Protein AF-A0A7J9VCU0-F1 (afdb_monomer_lite)

Structure (mmCIF, N/CA/C/O backbone):
data_AF-A0A7J9VCU0-F1
#
_entry.id   AF-A0A7J9VCU0-F1
#
loop_
_atom_site.group_PDB
_atom_site.id
_atom_site.type_symbol
_atom_site.label_atom_id
_atom_site.label_alt_id
_atom_site.label_comp_id
_atom_site.label_asym_id
_atom_site.label_entity_id
_atom_site.label_seq_id
_atom_site.pdbx_PDB_ins_code
_atom_site.Cartn_x
_atom_site.Cartn_y
_atom_site.Cartn_z
_atom_site.occupancy
_atom_site.B_iso_or_equiv
_atom_site.auth_seq_id
_atom_site.auth_comp_id
_atom_site.auth_asym_id
_atom_site.auth_atom_id
_atom_site.pdbx_PDB_model_num
ATOM 1 N N . MET A 1 1 ? 22.493 -32.861 -1.376 1.00 59.69 1 MET A N 1
ATOM 2 C CA . MET A 1 1 ? 21.930 -32.583 -0.036 1.00 59.69 1 MET A CA 1
ATOM 3 C C . MET A 1 1 ? 22.663 -31.471 0.744 1.00 59.69 1 MET A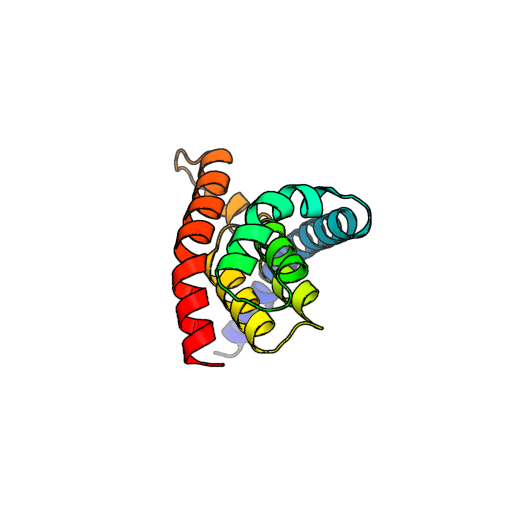 C 1
ATOM 5 O O . MET A 1 1 ? 22.184 -30.351 0.638 1.00 59.69 1 MET A O 1
ATOM 9 N N . PRO A 1 2 ? 23.810 -31.629 1.451 1.00 64.94 2 PRO A N 1
ATOM 10 C CA . PRO A 1 2 ? 24.361 -30.530 2.279 1.00 64.94 2 PRO A CA 1
ATOM 11 C C . PRO A 1 2 ? 24.925 -29.339 1.476 1.00 64.94 2 PRO A C 1
ATOM 13 O O . PRO A 1 2 ? 24.835 -28.195 1.913 1.00 64.94 2 PRO A O 1
ATOM 16 N N . ARG A 1 3 ? 25.444 -29.578 0.261 1.00 69.75 3 ARG A N 1
ATOM 17 C CA . ARG A 1 3 ? 25.938 -28.515 -0.639 1.00 69.75 3 ARG A CA 1
ATOM 18 C C . ARG A 1 3 ? 24.825 -27.660 -1.254 1.00 69.75 3 ARG A C 1
ATOM 20 O O . ARG A 1 3 ? 25.060 -26.502 -1.579 1.00 69.75 3 ARG A O 1
ATOM 27 N N . GLU A 1 4 ? 23.626 -28.216 -1.399 1.00 76.06 4 GLU A N 1
ATOM 28 C CA . GLU A 1 4 ? 22.472 -27.503 -1.964 1.00 76.06 4 GLU A CA 1
ATOM 29 C C . GLU A 1 4 ? 21.848 -26.564 -0.933 1.00 76.06 4 GLU A C 1
ATOM 31 O O . GLU A 1 4 ? 21.480 -25.451 -1.286 1.00 76.06 4 GLU A O 1
ATOM 36 N N . SER A 1 5 ? 21.838 -26.956 0.347 1.00 83.62 5 SER A N 1
ATOM 37 C CA . SER A 1 5 ? 21.403 -26.085 1.448 1.00 83.62 5 SER A CA 1
ATOM 38 C C . SER A 1 5 ? 22.292 -24.839 1.578 1.00 83.62 5 SER A C 1
ATOM 40 O O . SER A 1 5 ? 21.792 -23.717 1.613 1.00 83.62 5 SER A O 1
ATOM 42 N N . GLY A 1 6 ? 23.622 -25.009 1.534 1.00 89.38 6 GLY A N 1
ATOM 43 C CA . GLY A 1 6 ? 24.555 -23.875 1.572 1.00 89.38 6 GLY A CA 1
ATOM 44 C C . GLY A 1 6 ? 24.428 -22.940 0.364 1.00 89.38 6 GLY A C 1
ATOM 45 O O . GLY A 1 6 ? 24.516 -21.722 0.511 1.00 89.38 6 GLY A O 1
ATOM 46 N N . ARG A 1 7 ? 24.170 -23.494 -0.827 1.00 90.50 7 ARG A N 1
ATOM 47 C CA . ARG A 1 7 ? 23.930 -22.701 -2.039 1.00 90.50 7 ARG A CA 1
ATOM 48 C C . ARG A 1 7 ? 22.603 -21.941 -1.967 1.00 90.50 7 ARG A C 1
ATOM 50 O O . ARG A 1 7 ? 22.590 -20.752 -2.252 1.00 90.50 7 ARG A O 1
ATOM 57 N N . GLY A 1 8 ? 21.536 -22.590 -1.498 1.00 92.69 8 GLY A N 1
ATOM 58 C CA . GLY A 1 8 ? 20.238 -21.949 -1.280 1.00 92.69 8 GLY A CA 1
ATOM 59 C C . GLY A 1 8 ? 20.305 -20.801 -0.272 1.00 92.69 8 GLY A C 1
ATOM 60 O O . GLY A 1 8 ? 19.738 -19.740 -0.518 1.00 92.69 8 GLY A O 1
ATOM 61 N N . LEU A 1 9 ? 21.064 -20.965 0.819 1.00 94.06 9 LEU A N 1
ATOM 62 C CA . LEU A 1 9 ? 21.298 -19.884 1.780 1.00 94.06 9 LEU A CA 1
ATOM 63 C C . LEU A 1 9 ? 22.020 -18.695 1.131 1.00 94.06 9 LEU A C 1
ATOM 65 O O . LEU A 1 9 ? 21.615 -17.552 1.333 1.00 94.06 9 LEU A O 1
ATOM 69 N N . LEU A 1 10 ? 23.067 -18.952 0.339 1.00 94.69 10 LEU A N 1
ATOM 70 C CA . LEU A 1 10 ? 23.818 -17.901 -0.352 1.00 94.69 10 LEU A CA 1
ATOM 71 C C . LEU A 1 10 ? 22.955 -17.163 -1.384 1.00 94.69 10 LEU A C 1
ATOM 73 O O . LEU A 1 10 ? 23.029 -15.939 -1.481 1.00 94.69 10 LEU A O 1
ATOM 77 N N . ASP A 1 11 ? 22.136 -17.893 -2.138 1.00 93.69 11 ASP A N 1
ATOM 78 C CA . ASP A 1 11 ? 21.242 -17.316 -3.142 1.00 93.69 11 ASP A CA 1
ATOM 79 C C . ASP A 1 11 ? 20.132 -16.481 -2.480 1.00 93.69 11 ASP A C 1
ATOM 81 O O . ASP A 1 11 ? 19.856 -15.366 -2.924 1.00 93.69 11 ASP A O 1
ATOM 85 N N . GLY A 1 12 ? 19.577 -16.944 -1.354 1.00 92.50 12 GLY A N 1
ATOM 86 C CA . GLY A 1 12 ? 18.643 -16.164 -0.537 1.00 92.50 12 GLY A CA 1
ATOM 87 C C . GLY A 1 12 ? 19.271 -14.887 0.032 1.00 92.50 12 GLY A C 1
ATOM 88 O O . GLY A 1 12 ? 18.669 -13.817 -0.041 1.00 92.50 12 GLY A O 1
ATOM 89 N N . LEU A 1 13 ? 20.512 -14.966 0.526 1.00 95.06 13 LEU A N 1
ATOM 90 C CA . LEU A 1 13 ? 21.277 -13.801 0.990 1.00 95.06 13 LEU A CA 1
ATOM 91 C C . LEU A 1 13 ? 21.512 -12.786 -0.135 1.00 95.06 13 LEU A C 1
ATOM 93 O O . LEU A 1 13 ? 21.337 -11.587 0.071 1.00 95.06 13 LEU A O 1
ATOM 97 N N . ARG A 1 14 ? 21.867 -13.252 -1.336 1.00 93.62 14 ARG A N 1
ATOM 98 C CA . ARG A 1 14 ? 22.039 -12.387 -2.514 1.00 93.62 14 ARG A CA 1
ATOM 99 C C . ARG A 1 14 ? 20.738 -11.697 -2.906 1.00 93.62 14 ARG A C 1
ATOM 101 O O . ARG A 1 14 ? 20.755 -10.499 -3.178 1.00 93.62 14 ARG A O 1
ATOM 108 N N . LEU A 1 15 ? 19.624 -12.428 -2.897 1.00 92.75 15 LEU A N 1
ATOM 109 C CA . LEU A 1 15 ? 18.306 -11.859 -3.170 1.00 92.75 15 LEU A CA 1
ATOM 110 C C . LEU A 1 15 ? 17.929 -10.802 -2.122 1.00 92.75 15 LEU A C 1
ATOM 112 O O . LEU A 1 15 ? 17.491 -9.712 -2.483 1.00 92.75 15 LEU A O 1
ATOM 116 N N . ALA A 1 16 ? 18.151 -11.085 -0.836 1.00 91.12 16 ALA A N 1
ATOM 117 C CA . ALA A 1 16 ? 17.880 -10.137 0.241 1.00 91.12 16 ALA A CA 1
ATOM 118 C C . ALA A 1 16 ? 18.691 -8.841 0.072 1.00 91.12 16 ALA A C 1
ATOM 120 O O . ALA A 1 16 ? 18.127 -7.752 0.145 1.00 91.12 16 ALA A O 1
ATOM 121 N N . MET A 1 17 ? 19.986 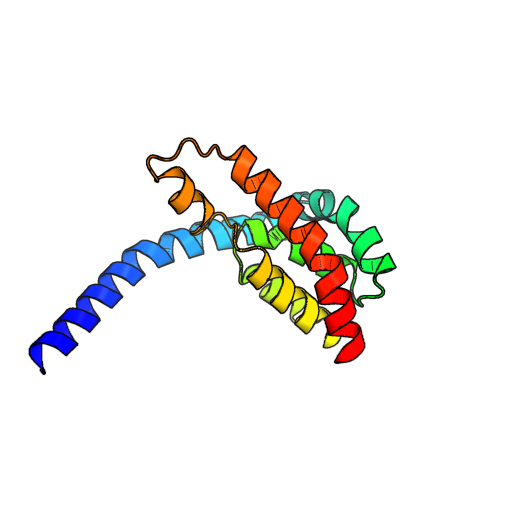-8.948 -0.242 1.00 92.81 17 MET A N 1
ATOM 122 C CA . MET A 1 17 ? 20.854 -7.788 -0.492 1.00 92.81 17 MET A CA 1
ATOM 123 C C . MET A 1 17 ? 20.427 -6.959 -1.714 1.00 92.81 17 MET A C 1
ATOM 125 O O . MET A 1 17 ? 20.749 -5.776 -1.778 1.00 92.81 17 MET A O 1
ATOM 129 N N . LEU A 1 18 ? 19.697 -7.549 -2.667 1.00 87.44 18 LEU A N 1
ATOM 130 C CA . LEU A 1 18 ? 19.147 -6.843 -3.827 1.00 87.44 18 LEU A CA 1
ATOM 131 C C . LEU A 1 18 ? 17.827 -6.125 -3.498 1.00 87.44 18 LEU A C 1
ATOM 133 O O . LEU A 1 18 ? 17.609 -4.998 -3.936 1.00 87.44 18 LEU A O 1
ATOM 137 N N . VAL A 1 19 ? 16.946 -6.774 -2.736 1.00 87.38 19 VAL A N 1
ATOM 138 C CA . VAL A 1 19 ? 15.565 -6.312 -2.515 1.00 87.38 19 VAL A CA 1
ATOM 139 C C . VAL A 1 19 ? 15.454 -5.358 -1.321 1.00 87.38 19 VAL A C 1
ATOM 141 O O . VAL A 1 19 ? 14.770 -4.337 -1.402 1.00 87.38 19 VAL A O 1
ATOM 144 N N . VAL A 1 20 ? 16.146 -5.649 -0.215 1.00 91.12 20 VAL A N 1
ATOM 145 C CA . VAL A 1 20 ? 16.037 -4.882 1.038 1.00 91.12 20 VAL A CA 1
ATOM 146 C C . VAL A 1 20 ? 16.391 -3.395 0.867 1.00 91.12 20 VAL A C 1
ATOM 148 O O . VAL A 1 20 ? 15.622 -2.568 1.357 1.00 91.12 20 VAL A O 1
ATOM 151 N N . PRO A 1 21 ? 17.470 -2.996 0.157 1.00 91.38 21 PRO A N 1
ATOM 152 C CA . PRO A 1 21 ? 17.794 -1.579 -0.017 1.00 91.38 21 PRO A CA 1
ATOM 153 C C . PRO A 1 21 ? 16.691 -0.789 -0.725 1.00 91.38 21 PRO A C 1
ATOM 155 O O . PRO A 1 21 ? 16.416 0.348 -0.345 1.00 91.38 21 PRO A O 1
ATOM 158 N N . ALA A 1 22 ? 16.032 -1.389 -1.721 1.00 87.75 22 ALA A N 1
ATOM 159 C CA . ALA A 1 22 ? 14.927 -0.758 -2.434 1.00 87.75 22 ALA A CA 1
ATOM 160 C C . ALA A 1 22 ? 13.707 -0.573 -1.519 1.00 87.75 22 ALA A C 1
ATOM 162 O O . ALA A 1 22 ? 13.147 0.523 -1.462 1.00 87.75 22 ALA A O 1
ATOM 163 N N . ILE A 1 23 ? 13.354 -1.604 -0.739 1.00 90.38 23 ILE A N 1
ATOM 164 C CA . ILE A 1 23 ? 12.264 -1.540 0.247 1.00 90.38 23 ILE A CA 1
ATOM 165 C C . ILE A 1 23 ? 12.526 -0.458 1.291 1.00 90.38 23 ILE A C 1
ATOM 167 O O . ILE A 1 23 ? 11.659 0.381 1.528 1.00 90.38 23 ILE A O 1
ATOM 171 N N . LEU A 1 24 ? 13.723 -0.436 1.882 1.00 92.69 24 LEU A N 1
ATOM 172 C CA . LEU A 1 24 ? 14.076 0.556 2.895 1.00 92.69 24 LEU A CA 1
ATOM 173 C C . LEU A 1 24 ? 14.091 1.972 2.319 1.00 92.69 24 LEU A C 1
ATOM 175 O O . LEU A 1 24 ? 13.576 2.886 2.953 1.00 92.69 24 LEU A O 1
ATOM 179 N N . SER A 1 25 ? 14.635 2.157 1.115 1.00 93.06 25 SER A N 1
ATOM 180 C CA . SER A 1 25 ? 14.728 3.484 0.495 1.00 93.06 25 SER A CA 1
ATOM 181 C C . SER A 1 25 ? 13.347 4.077 0.216 1.00 93.06 25 SER A C 1
ATOM 183 O O . SER A 1 25 ? 13.082 5.220 0.587 1.00 93.06 25 SER A O 1
ATOM 185 N N . VAL A 1 26 ? 12.445 3.293 -0.386 1.00 93.50 26 VAL A N 1
ATOM 186 C CA . VAL A 1 26 ? 11.065 3.725 -0.662 1.00 93.50 26 VAL A CA 1
ATOM 187 C C . VAL A 1 26 ? 10.274 3.894 0.638 1.00 93.50 26 VAL A C 1
ATOM 189 O O . VAL A 1 26 ? 9.587 4.900 0.807 1.00 93.50 26 VAL A O 1
ATOM 192 N N . GLY A 1 27 ? 10.404 2.951 1.576 1.00 92.62 27 GLY A N 1
ATOM 193 C CA . GLY A 1 27 ? 9.700 2.982 2.856 1.00 92.62 27 GLY A CA 1
ATOM 194 C C . GLY A 1 27 ? 10.081 4.187 3.716 1.00 92.62 27 GLY A C 1
ATOM 195 O O . GLY A 1 27 ? 9.206 4.916 4.174 1.00 92.62 27 GLY A O 1
ATOM 196 N N . VAL A 1 28 ? 11.380 4.456 3.886 1.00 94.25 28 VAL A N 1
ATOM 197 C CA . VAL A 1 28 ? 11.870 5.617 4.649 1.00 94.25 28 VAL A CA 1
ATOM 198 C C . VAL A 1 28 ? 11.444 6.924 3.985 1.00 94.25 28 VAL A C 1
ATOM 200 O O . VAL A 1 28 ? 10.964 7.820 4.677 1.00 94.25 28 VAL A O 1
ATOM 203 N N . ALA A 1 29 ? 11.556 7.036 2.658 1.00 95.00 29 ALA A N 1
ATOM 204 C CA . ALA A 1 29 ? 11.095 8.224 1.942 1.00 95.00 29 ALA A CA 1
ATOM 205 C C . ALA A 1 29 ? 9.592 8.470 2.158 1.00 95.00 29 ALA A C 1
ATOM 207 O O . ALA A 1 29 ? 9.192 9.594 2.459 1.00 95.00 29 ALA A O 1
ATOM 208 N N . ALA A 1 30 ? 8.768 7.423 2.074 1.00 93.94 30 ALA A N 1
ATOM 209 C CA . ALA A 1 30 ? 7.331 7.524 2.304 1.00 93.94 30 ALA A CA 1
ATOM 210 C C . ALA A 1 30 ? 6.994 7.928 3.746 1.00 93.94 30 ALA A C 1
ATOM 212 O O . ALA A 1 30 ? 6.162 8.811 3.938 1.00 93.94 30 ALA A O 1
ATOM 213 N N . ILE A 1 31 ? 7.674 7.359 4.749 1.00 92.88 31 ILE A N 1
ATOM 214 C CA . ILE A 1 31 ? 7.510 7.745 6.161 1.00 92.88 31 ILE A CA 1
ATOM 215 C C . ILE A 1 31 ? 7.895 9.214 6.376 1.00 92.88 31 ILE A C 1
ATOM 217 O O . ILE A 1 31 ? 7.180 9.932 7.075 1.00 92.88 31 ILE A O 1
ATOM 221 N N . LEU A 1 32 ? 9.003 9.679 5.791 1.00 94.94 32 LEU A N 1
ATOM 222 C CA . LEU A 1 32 ? 9.426 11.078 5.907 1.00 94.94 32 LEU A CA 1
ATOM 223 C C . LEU A 1 32 ? 8.401 12.023 5.275 1.00 94.94 32 LEU A C 1
ATOM 225 O O . LEU A 1 32 ? 8.036 13.024 5.885 1.00 94.94 32 LEU A O 1
ATOM 229 N N . ILE A 1 33 ? 7.899 11.687 4.086 1.00 94.44 33 ILE A N 1
ATOM 230 C CA . ILE A 1 33 ? 6.848 12.461 3.416 1.00 94.44 33 ILE A CA 1
ATOM 231 C C . ILE A 1 33 ? 5.572 12.466 4.268 1.00 94.44 33 ILE A C 1
ATOM 233 O O . ILE A 1 33 ? 4.992 13.530 4.461 1.00 94.44 33 ILE A O 1
ATOM 237 N N . ALA A 1 34 ? 5.165 11.322 4.820 1.00 91.75 34 ALA A N 1
ATOM 238 C CA . ALA A 1 34 ? 3.963 11.200 5.646 1.00 91.75 34 ALA A CA 1
ATOM 239 C C . ALA A 1 34 ? 4.033 11.990 6.956 1.00 91.75 34 ALA A C 1
ATOM 241 O O . ALA A 1 34 ? 3.037 12.584 7.349 1.00 91.75 34 ALA A O 1
ATOM 242 N N . ASN A 1 35 ? 5.194 12.032 7.614 1.00 91.62 35 ASN A N 1
ATOM 243 C CA . ASN A 1 35 ? 5.335 12.702 8.910 1.00 91.62 35 ASN A CA 1
ATOM 244 C C . ASN A 1 35 ? 5.709 14.186 8.813 1.00 91.62 35 ASN A C 1
ATOM 246 O O . ASN A 1 35 ? 5.507 14.927 9.773 1.00 91.62 35 ASN A O 1
ATOM 250 N N . HIS A 1 36 ? 6.283 14.630 7.693 1.00 94.88 36 HIS A N 1
ATOM 251 C CA . HIS A 1 36 ? 6.775 16.004 7.550 1.00 94.88 36 HIS A CA 1
ATOM 252 C C . HIS A 1 36 ? 6.037 16.831 6.494 1.00 94.88 36 HIS A C 1
ATOM 254 O O . HIS A 1 36 ? 6.303 18.028 6.379 1.00 94.88 36 HIS A O 1
ATOM 260 N N . THR A 1 37 ? 5.124 16.239 5.719 1.00 96.00 37 THR A N 1
ATOM 261 C CA . THR A 1 37 ? 4.357 16.955 4.689 1.00 96.00 37 THR A CA 1
ATOM 262 C C . THR A 1 37 ? 2.890 16.516 4.676 1.00 96.00 37 THR A C 1
ATOM 264 O O . THR A 1 37 ? 2.598 15.362 4.980 1.00 96.00 37 THR A O 1
ATOM 267 N N . PRO A 1 38 ? 1.955 17.377 4.238 1.00 94.44 38 PRO A N 1
ATOM 268 C CA . PRO A 1 38 ? 0.531 17.037 4.171 1.00 94.44 38 PRO A CA 1
ATOM 269 C C . PRO A 1 38 ? 0.165 16.182 2.943 1.00 94.44 38 PRO A C 1
ATOM 271 O O . PRO A 1 38 ? -1.009 16.021 2.626 1.00 94.44 38 PRO A O 1
ATOM 274 N N . VAL A 1 39 ? 1.144 15.634 2.210 1.00 94.69 39 VAL A N 1
ATOM 275 C CA . VAL A 1 39 ? 0.899 14.926 0.940 1.00 94.69 39 VAL A CA 1
ATOM 276 C C . VAL A 1 39 ? -0.047 13.740 1.131 1.00 94.69 39 VAL A C 1
ATOM 278 O O . VAL A 1 39 ? -1.023 13.612 0.394 1.00 94.69 39 VAL A O 1
ATOM 281 N N . PHE A 1 40 ? 0.206 12.885 2.125 1.00 92.88 40 PHE A N 1
ATOM 282 C CA . PHE A 1 40 ? -0.658 11.730 2.387 1.00 92.88 40 PHE A CA 1
ATOM 283 C C . PHE A 1 40 ? -1.995 12.121 3.016 1.00 92.88 40 PHE A C 1
ATOM 285 O O . PHE A 1 40 ? -2.985 11.442 2.770 1.00 92.88 40 PHE A O 1
ATOM 292 N N . GLU A 1 41 ? -2.053 13.232 3.747 1.00 93.06 41 GLU A N 1
ATOM 293 C CA . GLU A 1 41 ? -3.306 13.783 4.265 1.00 93.06 41 GLU A CA 1
ATOM 294 C C . GLU A 1 41 ? -4.217 14.244 3.119 1.00 93.06 41 GLU A C 1
ATOM 296 O O . GLU A 1 41 ? -5.378 13.848 3.051 1.00 93.06 41 GLU A O 1
ATOM 301 N N . TRP A 1 42 ? -3.679 14.988 2.148 1.00 95.56 42 TRP A N 1
ATOM 302 C CA . TRP A 1 42 ? -4.436 15.430 0.973 1.00 95.56 42 TRP A CA 1
ATOM 303 C C . TRP A 1 42 ? -4.905 14.271 0.098 1.00 95.56 42 TRP A C 1
ATOM 305 O O . TRP A 1 42 ? -6.023 14.295 -0.415 1.00 95.56 42 TRP A O 1
ATOM 315 N N . LEU A 1 43 ? -4.066 13.248 -0.070 1.00 94.38 43 LEU A N 1
ATOM 316 C CA . LEU A 1 43 ? -4.441 12.052 -0.820 1.00 94.38 43 LEU A CA 1
ATOM 317 C C . LEU A 1 43 ? -5.475 11.193 -0.073 1.00 94.38 43 LEU A C 1
ATOM 319 O O . LEU A 1 43 ? -6.287 10.532 -0.719 1.00 94.38 43 LEU A O 1
ATOM 323 N N . ALA A 1 44 ? -5.464 11.204 1.263 1.00 95.62 44 ALA A N 1
ATOM 324 C CA . ALA A 1 44 ? -6.412 10.475 2.105 1.00 95.62 44 ALA A CA 1
ATOM 325 C C . ALA A 1 44 ? -7.750 11.197 2.292 1.00 95.62 44 ALA A C 1
ATOM 327 O O . ALA A 1 44 ? -8.765 10.530 2.477 1.00 95.62 44 ALA A O 1
ATOM 328 N N . ALA A 1 45 ? -7.779 12.527 2.184 1.00 95.62 45 ALA A N 1
ATOM 329 C CA . ALA A 1 45 ? -8.985 13.343 2.319 1.00 95.62 45 ALA A CA 1
ATOM 330 C C . ALA A 1 45 ? -10.204 12.843 1.507 1.00 95.62 45 ALA A C 1
ATOM 332 O O . ALA A 1 45 ? -11.301 12.812 2.061 1.00 95.62 45 ALA A O 1
ATOM 333 N N . PRO A 1 46 ? -10.083 12.403 0.234 1.00 94.62 46 PRO A N 1
ATOM 334 C CA . PRO A 1 46 ? -11.220 11.823 -0.491 1.00 94.62 46 PRO A CA 1
ATOM 335 C C . PRO A 1 46 ? -11.606 10.406 -0.031 1.00 94.62 46 PRO A C 1
ATOM 337 O O . PRO A 1 46 ? -12.723 9.964 -0.293 1.00 94.62 46 PRO A O 1
ATOM 340 N N . VAL A 1 47 ? -10.701 9.679 0.628 1.00 95.00 47 VAL A N 1
ATOM 341 C CA . VAL A 1 47 ? -10.906 8.296 1.092 1.00 95.00 47 VAL A CA 1
ATOM 342 C C . VAL A 1 47 ? -11.553 8.270 2.479 1.00 95.00 47 VAL A C 1
ATOM 344 O O . VAL A 1 47 ? -12.422 7.441 2.736 1.00 95.00 47 VAL A O 1
ATOM 347 N N . GLU A 1 48 ? -11.191 9.202 3.358 1.00 96.50 48 GLU A N 1
ATOM 348 C CA . GLU A 1 48 ? -11.716 9.322 4.723 1.00 96.50 48 GLU A CA 1
ATOM 349 C C . GLU A 1 48 ? -13.249 9.297 4.842 1.00 96.50 48 GLU A C 1
ATOM 351 O O . GLU A 1 48 ? -13.752 8.470 5.611 1.00 96.50 48 GLU A O 1
ATOM 356 N N . PRO A 1 49 ? -14.030 10.102 4.091 1.00 96.44 49 PRO A N 1
ATOM 357 C CA . PRO A 1 49 ? -15.486 10.052 4.189 1.00 96.44 49 PRO A CA 1
ATOM 358 C C . PRO A 1 49 ? -16.049 8.692 3.760 1.00 96.44 49 PRO A C 1
ATOM 360 O O . PRO A 1 49 ? -17.072 8.264 4.288 1.00 96.44 49 PRO A O 1
ATOM 363 N N . VAL A 1 50 ? -15.375 7.980 2.849 1.00 96.69 50 VAL A N 1
ATOM 364 C CA . VAL A 1 50 ? -15.768 6.623 2.442 1.00 96.69 50 VAL A CA 1
ATOM 365 C C . VAL A 1 50 ? -15.545 5.640 3.590 1.00 96.69 50 VAL A C 1
ATOM 367 O O . VAL A 1 50 ? -16.436 4.855 3.895 1.00 96.69 50 VAL A O 1
ATOM 370 N N . ILE A 1 51 ? -14.396 5.704 4.267 1.00 97.25 51 ILE A N 1
ATOM 371 C CA . ILE A 1 51 ? -14.105 4.858 5.437 1.00 97.25 51 ILE A CA 1
ATOM 372 C C . ILE A 1 51 ? -15.086 5.132 6.581 1.00 97.25 51 ILE A C 1
ATOM 374 O O . ILE A 1 51 ? -15.605 4.195 7.188 1.00 97.25 51 ILE A O 1
ATOM 378 N N . SER A 1 52 ? -15.372 6.410 6.843 1.00 96.88 52 SER A N 1
ATOM 379 C CA . SER A 1 52 ? -16.336 6.826 7.863 1.00 96.88 52 SER A CA 1
ATOM 380 C C . SER A 1 52 ? -17.748 6.322 7.544 1.00 96.88 52 SER A C 1
ATOM 382 O O . SER A 1 52 ? -18.414 5.766 8.417 1.00 96.88 52 SER A O 1
ATOM 384 N N . LEU A 1 53 ? -18.180 6.413 6.279 1.00 97.31 53 LEU A N 1
ATOM 385 C CA . LEU A 1 53 ? -19.466 5.875 5.822 1.00 97.31 53 LEU A CA 1
ATOM 386 C C . LEU A 1 53 ? -19.552 4.349 5.973 1.00 97.31 53 LEU A C 1
ATOM 388 O O . LEU A 1 53 ? -20.618 3.818 6.274 1.00 97.31 53 LEU A O 1
ATOM 392 N N . LEU A 1 54 ? -18.433 3.647 5.788 1.00 97.00 54 LEU A N 1
ATOM 393 C CA . LEU A 1 54 ? -18.333 2.206 6.018 1.00 97.00 54 LEU A CA 1
ATOM 394 C C . LEU A 1 54 ? -18.330 1.837 7.510 1.00 97.00 54 LEU A C 1
ATOM 396 O O . LEU A 1 54 ? -18.319 0.651 7.824 1.00 97.00 54 LEU A O 1
ATOM 400 N N . GLY A 1 55 ? -18.350 2.811 8.425 1.00 96.31 55 GLY A N 1
ATOM 401 C CA . GLY A 1 55 ? -18.427 2.581 9.868 1.00 96.31 55 GLY A CA 1
ATOM 402 C C . GLY A 1 55 ? -17.159 1.978 10.472 1.00 96.31 55 GLY A C 1
ATOM 403 O O . GLY A 1 55 ? -17.231 1.347 11.523 1.00 96.31 55 GLY A O 1
ATOM 404 N N . ILE A 1 56 ? -16.007 2.130 9.814 1.00 97.75 56 ILE A N 1
ATOM 405 C CA . ILE A 1 56 ? -14.727 1.644 10.338 1.00 97.75 56 ILE A CA 1
ATOM 406 C C . ILE A 1 56 ? -14.180 2.674 11.344 1.00 97.75 56 ILE A C 1
ATOM 408 O O . ILE A 1 56 ? -14.125 3.863 11.011 1.00 97.75 56 ILE A O 1
ATOM 412 N N . PRO A 1 57 ? -13.777 2.259 12.563 1.00 96.56 57 PRO A N 1
ATOM 413 C CA . PRO A 1 57 ? -13.196 3.168 13.549 1.00 96.56 57 PRO A CA 1
ATOM 414 C C . PRO A 1 57 ? -11.874 3.774 13.058 1.00 96.56 57 PRO A C 1
ATOM 416 O O . PRO A 1 57 ? -11.246 3.254 12.138 1.00 96.56 57 PRO A O 1
ATOM 419 N N . ASP A 1 58 ? -11.450 4.879 13.678 1.00 96.88 58 ASP A N 1
ATOM 420 C CA . ASP A 1 58 ? -10.190 5.568 13.356 1.00 96.88 58 ASP A CA 1
ATOM 421 C C . ASP A 1 58 ? -10.075 5.976 11.871 1.00 96.88 58 ASP A C 1
ATOM 423 O O . ASP A 1 58 ? -9.008 5.877 11.261 1.00 96.88 58 ASP A O 1
ATOM 427 N N . SER A 1 59 ? -11.184 6.436 11.272 1.00 96.31 59 SER A N 1
ATOM 428 C CA . SER A 1 59 ? -11.321 6.652 9.822 1.00 96.31 59 SER A CA 1
ATOM 429 C C . SER A 1 59 ? -10.211 7.497 9.202 1.00 96.31 59 SER A C 1
ATOM 431 O O . SER A 1 59 ? -9.767 7.189 8.098 1.00 96.31 59 SER A O 1
ATOM 433 N N . THR A 1 60 ? -9.729 8.519 9.909 1.00 95.56 60 THR A N 1
ATOM 434 C CA . THR A 1 60 ? -8.622 9.373 9.461 1.00 95.56 60 THR A CA 1
ATOM 435 C C . THR A 1 60 ? -7.327 8.571 9.301 1.00 95.56 60 THR A C 1
ATOM 437 O O . THR A 1 60 ? -6.700 8.595 8.240 1.00 95.56 60 THR A O 1
ATOM 440 N N . VAL A 1 61 ? -6.949 7.792 10.322 1.00 96.06 61 VAL A N 1
ATOM 441 C CA . VAL A 1 61 ? -5.732 6.961 10.306 1.00 96.06 61 VAL A CA 1
ATOM 442 C C . VAL A 1 61 ? -5.868 5.835 9.284 1.00 96.06 61 VAL A C 1
ATOM 444 O O . VAL A 1 61 ? -4.931 5.557 8.533 1.00 96.06 61 VAL A O 1
ATOM 447 N N . VAL A 1 62 ? -7.046 5.213 9.200 1.00 97.12 62 VAL A N 1
ATOM 448 C CA . VAL A 1 62 ? -7.340 4.156 8.223 1.00 97.12 62 VAL A CA 1
ATOM 449 C C . VAL A 1 62 ? -7.258 4.687 6.789 1.00 97.12 62 VAL A C 1
ATOM 451 O O . VAL A 1 62 ? -6.682 4.021 5.930 1.00 97.12 62 VAL A O 1
ATOM 454 N N . ALA A 1 63 ? -7.769 5.889 6.518 1.00 96.88 63 ALA A N 1
ATOM 455 C CA . ALA A 1 63 ? -7.699 6.505 5.195 1.00 96.88 63 ALA A CA 1
ATOM 456 C 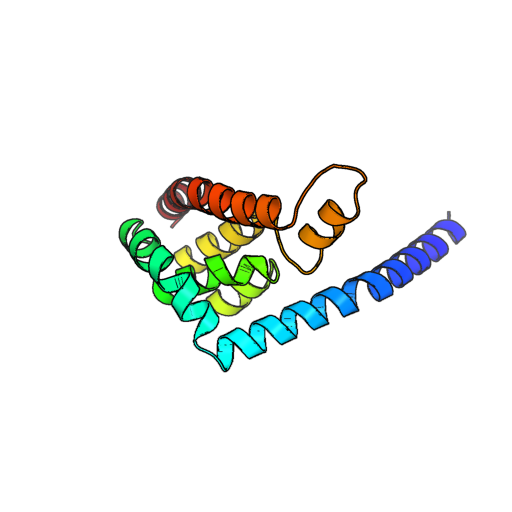C . ALA A 1 63 ? -6.261 6.844 4.788 1.00 96.88 63 ALA A C 1
ATOM 458 O O . ALA A 1 63 ? -5.849 6.523 3.672 1.00 96.88 63 ALA A O 1
ATOM 459 N N . GLN A 1 64 ? -5.469 7.420 5.697 1.00 95.50 64 GLN A N 1
ATOM 460 C CA . GLN A 1 64 ? -4.041 7.654 5.455 1.00 95.50 64 GLN A CA 1
ATOM 461 C C . GLN A 1 64 ? -3.290 6.340 5.206 1.00 95.50 64 GLN A C 1
ATOM 463 O O . GLN A 1 64 ? -2.516 6.238 4.250 1.00 95.50 64 GLN A O 1
ATOM 468 N N . SER A 1 65 ? -3.591 5.305 5.995 1.00 95.69 65 SER A N 1
ATOM 469 C CA . SER A 1 65 ? -3.025 3.961 5.841 1.00 95.69 65 SER A CA 1
ATOM 470 C C . SER A 1 65 ? -3.398 3.322 4.497 1.00 95.69 65 SER A C 1
ATOM 472 O O . SER A 1 65 ? -2.556 2.712 3.845 1.00 95.69 65 SER A O 1
ATOM 474 N N . ALA A 1 66 ? -4.635 3.497 4.028 1.00 95.56 66 ALA A N 1
ATOM 475 C CA . ALA A 1 66 ? -5.089 2.968 2.741 1.00 95.56 66 ALA A CA 1
ATOM 476 C C . ALA A 1 66 ? -4.320 3.560 1.549 1.00 95.56 66 ALA A C 1
ATOM 478 O O . ALA A 1 66 ? -4.089 2.871 0.555 1.00 95.56 66 ALA A O 1
ATOM 479 N N . VAL A 1 67 ? -3.924 4.831 1.639 1.00 95.19 67 VAL A N 1
ATOM 480 C CA . VAL A 1 67 ? -3.214 5.537 0.565 1.00 95.19 67 VAL A CA 1
ATOM 481 C C . VAL A 1 67 ? -1.715 5.263 0.605 1.00 95.19 67 VAL A C 1
ATOM 483 O O . VAL A 1 67 ? -1.120 4.970 -0.434 1.00 95.19 67 VAL A O 1
ATOM 486 N N . ILE A 1 68 ? -1.086 5.334 1.783 1.00 95.31 68 ILE A N 1
ATOM 487 C CA . ILE A 1 68 ? 0.367 5.132 1.907 1.00 95.31 68 ILE A CA 1
ATOM 488 C C . ILE A 1 68 ? 0.809 3.720 1.509 1.00 95.31 68 ILE A C 1
ATOM 490 O O . ILE A 1 68 ? 1.963 3.540 1.116 1.00 95.31 68 ILE A O 1
ATOM 494 N N . GLY A 1 69 ? -0.124 2.760 1.488 1.00 94.06 69 GLY A N 1
ATOM 495 C CA . GLY A 1 69 ? 0.078 1.399 0.990 1.00 94.06 69 GLY A CA 1
ATOM 496 C C . GLY A 1 69 ? 0.633 1.317 -0.434 1.00 94.06 69 GLY A C 1
ATOM 497 O O . GLY A 1 69 ? 1.315 0.351 -0.768 1.00 94.06 69 GLY A O 1
ATOM 498 N N . ILE A 1 70 ? 0.432 2.349 -1.266 1.00 94.88 70 ILE A N 1
ATOM 499 C CA . ILE A 1 70 ? 1.047 2.411 -2.602 1.00 94.88 70 ILE A CA 1
ATOM 500 C C . ILE A 1 70 ? 2.571 2.558 -2.547 1.00 94.88 70 ILE A C 1
ATOM 502 O O . ILE A 1 70 ? 3.279 2.218 -3.493 1.00 94.88 70 ILE A O 1
ATOM 506 N N . SER A 1 71 ? 3.108 3.087 -1.453 1.00 94.19 71 SER A N 1
ATOM 507 C CA . SER A 1 71 ? 4.553 3.195 -1.276 1.00 94.19 71 SER A CA 1
ATOM 508 C C . SER A 1 71 ? 5.128 1.830 -0.922 1.00 94.19 71 SER A C 1
ATOM 510 O O . SER A 1 71 ? 6.088 1.371 -1.545 1.00 94.19 71 SER A O 1
ATOM 512 N N . GLU A 1 72 ? 4.507 1.163 0.051 1.00 91.81 72 GLU A N 1
ATOM 513 C CA . GLU A 1 72 ? 4.944 -0.114 0.601 1.00 91.81 72 GLU A CA 1
ATOM 514 C C . GLU A 1 72 ? 3.761 -0.763 1.376 1.00 91.81 72 GLU A C 1
ATOM 516 O O . GLU A 1 72 ? 2.966 -0.053 1.992 1.00 91.81 72 GLU A O 1
ATOM 521 N N . MET A 1 73 ? 3.617 -2.096 1.328 1.00 92.81 73 MET A N 1
ATOM 522 C CA . MET A 1 73 ? 2.453 -2.845 1.840 1.00 92.81 73 MET A CA 1
ATOM 523 C C . MET A 1 73 ? 2.372 -3.024 3.374 1.00 92.81 73 MET A C 1
ATOM 525 O O . MET A 1 73 ? 1.295 -3.294 3.909 1.00 92.81 73 MET A O 1
ATOM 529 N N . PHE A 1 74 ? 3.488 -2.907 4.088 1.00 90.00 74 PHE A N 1
ATOM 530 C CA . PHE A 1 74 ? 3.634 -2.978 5.545 1.00 90.00 74 PHE A CA 1
ATOM 531 C C . PHE A 1 74 ? 3.468 -1.616 6.239 1.00 90.00 74 PHE A C 1
ATOM 533 O O . PHE A 1 74 ? 3.039 -1.580 7.394 1.00 90.00 74 PHE A O 1
ATOM 540 N N . LEU A 1 75 ? 3.746 -0.494 5.561 1.00 93.81 75 LEU A N 1
ATOM 541 C CA . LEU A 1 75 ? 3.534 0.852 6.126 1.00 93.81 75 LEU A CA 1
ATOM 542 C C . LEU A 1 75 ? 2.103 1.122 6.628 1.00 93.81 75 LEU A C 1
ATOM 544 O O . LEU A 1 75 ? 1.972 1.738 7.687 1.00 93.81 75 LEU A O 1
ATOM 548 N N . PRO A 1 76 ? 1.031 0.658 5.960 1.00 94.94 76 PRO A N 1
ATOM 549 C CA . PRO A 1 76 ? -0.327 0.797 6.480 1.00 94.94 76 PRO A CA 1
ATOM 550 C C . PRO A 1 76 ? -0.487 0.178 7.872 1.00 94.94 76 PRO A C 1
ATOM 552 O O . PRO A 1 76 ? -1.044 0.799 8.773 1.00 94.94 76 PRO A O 1
ATOM 555 N N . ALA A 1 77 ? 0.060 -1.023 8.081 1.00 92.19 77 ALA A N 1
ATOM 556 C CA . ALA A 1 77 ? -0.011 -1.699 9.372 1.00 92.19 77 ALA A CA 1
ATOM 557 C C . ALA A 1 77 ? 0.791 -0.958 10.452 1.00 92.19 77 ALA A C 1
ATOM 559 O O . ALA A 1 77 ? 0.361 -0.929 11.602 1.00 92.19 77 ALA A O 1
ATOM 560 N N . LEU A 1 78 ? 1.914 -0.329 10.080 1.00 92.88 78 LEU A N 1
ATOM 561 C CA . LEU A 1 78 ? 2.715 0.501 10.983 1.00 92.88 78 LEU A CA 1
ATOM 562 C C . LEU A 1 78 ? 1.943 1.737 11.471 1.00 92.88 78 LEU A C 1
ATOM 564 O O . LEU A 1 78 ? 2.037 2.088 12.643 1.00 92.88 78 LEU A O 1
ATOM 568 N N . LEU A 1 79 ? 1.167 2.382 10.599 1.00 92.81 79 LEU A N 1
ATOM 569 C CA . LEU A 1 79 ? 0.362 3.553 10.968 1.00 92.81 79 LEU A CA 1
ATOM 570 C C . LEU A 1 79 ? -0.878 3.186 11.790 1.00 92.81 79 LEU A C 1
ATOM 572 O O . LEU A 1 79 ? -1.313 3.964 12.633 1.00 92.81 79 LEU A O 1
ATOM 576 N N . ALA A 1 80 ? -1.429 1.989 11.589 1.00 95.50 80 ALA A N 1
ATOM 577 C CA . ALA A 1 80 ? -2.612 1.523 12.305 1.00 95.50 80 ALA A CA 1
ATOM 578 C C . ALA A 1 80 ? -2.316 0.914 13.695 1.00 95.50 80 ALA A C 1
ATOM 580 O O . ALA A 1 80 ? -3.242 0.424 14.346 1.00 95.50 80 ALA A O 1
ATOM 581 N N . VAL A 1 81 ? -1.064 0.928 14.178 1.00 95.25 81 VAL A N 1
ATOM 582 C CA . VAL A 1 81 ? -0.632 0.239 15.419 1.00 95.25 81 VAL A CA 1
ATOM 583 C C . VAL A 1 81 ? -1.442 0.624 16.660 1.00 95.25 81 VAL A C 1
ATOM 585 O O . VAL A 1 81 ? -1.696 -0.245 17.496 1.00 95.25 81 VAL A O 1
ATOM 588 N N . ASP A 1 82 ? -1.910 1.864 16.770 1.00 95.25 82 ASP A N 1
ATOM 589 C CA . ASP A 1 82 ? -2.666 2.341 17.940 1.00 95.25 82 ASP A CA 1
ATOM 590 C C . ASP A 1 82 ? -4.185 2.411 17.712 1.00 95.25 82 ASP A C 1
ATOM 592 O O . ASP A 1 82 ? -4.933 2.807 18.601 1.00 95.25 82 ASP A O 1
ATOM 596 N N . THR A 1 83 ? -4.664 1.966 16.546 1.00 96.56 83 THR A N 1
ATOM 597 C CA . THR A 1 83 ? -6.100 1.962 16.210 1.00 96.56 83 THR A CA 1
ATOM 598 C C . THR A 1 83 ? -6.860 0.805 16.870 1.00 96.56 83 THR A C 1
ATOM 600 O O . THR A 1 83 ? -6.270 -0.153 17.401 1.00 96.56 83 THR A O 1
ATOM 603 N N . ALA A 1 84 ? -8.191 0.872 16.834 1.00 97.19 84 ALA A N 1
ATOM 604 C CA . ALA A 1 84 ? -9.072 -0.200 17.282 1.00 97.19 84 ALA A CA 1
ATOM 605 C C . ALA A 1 84 ? -8.798 -1.520 16.535 1.00 97.19 84 ALA A C 1
ATOM 607 O O . ALA A 1 84 ? -8.355 -1.537 15.388 1.00 97.19 84 ALA A O 1
ATOM 608 N N . LEU A 1 85 ? -9.104 -2.662 17.164 1.00 97.12 85 LEU A N 1
ATOM 609 C CA . LEU A 1 85 ? -8.825 -3.985 16.584 1.00 97.12 85 LEU A CA 1
ATOM 610 C C . LEU A 1 85 ? -9.491 -4.186 15.209 1.00 97.12 85 LEU A C 1
ATOM 612 O O . LEU A 1 85 ? -8.856 -4.702 14.291 1.00 97.12 85 LEU A O 1
ATOM 616 N N . ALA A 1 86 ? -10.730 -3.713 15.053 1.00 97.19 86 ALA A N 1
ATOM 617 C CA . ALA A 1 86 ? -11.453 -3.739 13.784 1.00 97.19 86 ALA A CA 1
ATOM 618 C C . ALA A 1 86 ? -10.745 -2.914 12.687 1.00 97.19 86 ALA A C 1
ATOM 620 O O . ALA A 1 86 ? -10.620 -3.373 11.551 1.00 97.19 86 ALA A O 1
ATOM 621 N N . ALA A 1 87 ? -10.218 -1.730 13.028 1.00 97.62 87 ALA A N 1
ATOM 622 C CA . ALA A 1 87 ? -9.448 -0.889 12.109 1.00 97.62 87 ALA A CA 1
ATOM 623 C C . ALA A 1 87 ? -8.108 -1.537 11.727 1.00 97.62 87 ALA A C 1
ATOM 625 O O . ALA A 1 87 ? -7.768 -1.582 10.545 1.00 97.62 87 ALA A O 1
ATOM 626 N N . LYS A 1 88 ? -7.389 -2.125 12.693 1.00 97.19 88 LYS A N 1
ATOM 627 C CA . LYS A 1 88 ? -6.154 -2.894 12.444 1.00 97.19 88 LYS A CA 1
ATOM 628 C C . LYS A 1 88 ? -6.377 -4.029 11.458 1.00 97.19 88 LYS A C 1
ATOM 630 O O . LYS A 1 88 ? -5.604 -4.176 10.512 1.00 97.19 88 LYS A O 1
ATOM 635 N N . PHE A 1 89 ? -7.433 -4.816 11.670 1.00 97.19 89 PHE A N 1
ATOM 636 C CA . PHE A 1 89 ? -7.804 -5.894 10.759 1.00 97.19 89 PHE A CA 1
ATOM 637 C C . PHE A 1 89 ? -8.100 -5.353 9.359 1.00 97.19 89 PHE A C 1
ATOM 639 O O . PHE A 1 89 ? -7.535 -5.844 8.381 1.00 97.19 89 PHE A O 1
ATOM 646 N N . PHE A 1 90 ? -8.936 -4.315 9.270 1.00 97.88 90 PHE A N 1
ATOM 647 C CA . PHE A 1 90 ? -9.313 -3.708 8.000 1.00 97.88 90 PHE A CA 1
ATOM 648 C C . PHE A 1 90 ? -8.090 -3.204 7.220 1.00 97.88 90 PHE A C 1
ATOM 650 O O . PHE A 1 90 ? -7.929 -3.535 6.046 1.00 97.88 90 PHE A O 1
ATOM 657 N N . VAL A 1 91 ? -7.198 -2.455 7.875 1.00 97.44 91 VAL A N 1
ATOM 658 C CA . VAL A 1 91 ? -5.985 -1.899 7.256 1.00 97.44 91 VAL A CA 1
ATOM 659 C C . VAL A 1 91 ? -5.029 -3.001 6.804 1.00 97.44 91 VAL A C 1
ATOM 661 O O . VAL A 1 91 ? -4.547 -2.955 5.671 1.00 97.44 91 VAL A O 1
ATOM 664 N N . ALA A 1 92 ? -4.784 -4.008 7.647 1.00 95.81 92 ALA A N 1
ATOM 665 C CA . ALA A 1 92 ? -3.911 -5.127 7.301 1.00 95.81 92 ALA A CA 1
ATOM 666 C C . ALA A 1 92 ? -4.454 -5.938 6.111 1.00 95.81 92 ALA A C 1
ATOM 668 O O . ALA A 1 92 ? -3.701 -6.321 5.217 1.00 95.81 92 ALA A O 1
ATOM 669 N N . ALA A 1 93 ? -5.767 -6.179 6.064 1.00 96.31 93 ALA A N 1
ATOM 670 C CA . ALA A 1 93 ? -6.393 -6.881 4.948 1.00 96.31 93 ALA A CA 1
ATOM 671 C C . ALA A 1 93 ? -6.380 -6.041 3.657 1.00 96.31 93 ALA A C 1
ATOM 673 O O . ALA A 1 93 ? -6.141 -6.568 2.564 1.00 96.31 93 ALA A O 1
ATOM 674 N N . LEU A 1 94 ? -6.606 -4.729 3.774 1.00 96.88 94 LEU A N 1
ATOM 675 C CA . LEU A 1 94 ? -6.627 -3.810 2.640 1.00 96.88 94 LEU A CA 1
ATOM 676 C C . LEU A 1 94 ? -5.254 -3.712 1.975 1.00 96.88 94 LEU A C 1
ATOM 678 O O . LEU A 1 94 ? -5.169 -3.866 0.753 1.00 96.88 94 LEU A O 1
ATOM 682 N N . SER A 1 95 ? -4.189 -3.537 2.762 1.00 94.44 95 SER A N 1
ATOM 683 C CA . SER A 1 95 ? -2.837 -3.365 2.221 1.00 94.44 95 SER A CA 1
ATOM 684 C C . SER A 1 95 ? -2.353 -4.592 1.443 1.00 94.44 95 SER A C 1
ATOM 686 O O . SER A 1 95 ? -1.781 -4.464 0.359 1.00 94.44 95 SER A O 1
ATOM 688 N N . LEU A 1 96 ? -2.675 -5.795 1.926 1.00 92.88 96 LEU A N 1
ATOM 689 C CA . LEU A 1 96 ? -2.374 -7.050 1.232 1.00 92.88 96 LEU A CA 1
ATOM 690 C C . LEU A 1 96 ? -3.197 -7.224 -0.054 1.00 92.88 96 LEU A C 1
ATOM 692 O O . LEU A 1 96 ? -2.719 -7.799 -1.033 1.00 92.88 96 LEU A O 1
ATOM 696 N N . THR A 1 97 ? -4.428 -6.707 -0.083 1.00 95.00 97 THR A N 1
ATOM 697 C CA . THR A 1 97 ? -5.333 -6.835 -1.237 1.00 95.00 97 THR A CA 1
ATOM 698 C C . THR A 1 97 ? -4.953 -5.897 -2.387 1.00 95.00 97 THR A C 1
ATOM 700 O O . THR A 1 97 ? -5.180 -6.223 -3.561 1.00 95.00 97 THR A O 1
ATOM 703 N N . GLN A 1 98 ? -4.357 -4.740 -2.089 1.00 93.94 98 GLN A N 1
ATOM 704 C CA . GLN A 1 98 ? -3.995 -3.738 -3.095 1.00 93.94 98 GLN A CA 1
ATOM 705 C C . GLN A 1 98 ? -2.889 -4.225 -4.040 1.00 93.94 98 GLN A C 1
ATOM 707 O O . GLN A 1 98 ? -2.998 -3.959 -5.233 1.00 93.94 98 GLN A O 1
ATOM 712 N N . ILE A 1 99 ? -1.898 -4.995 -3.565 1.00 90.31 99 ILE A N 1
ATOM 713 C CA . ILE A 1 99 ? -0.802 -5.645 -4.333 1.00 90.31 99 ILE A CA 1
ATOM 714 C C . ILE A 1 99 ? 0.164 -4.682 -5.066 1.00 90.31 99 ILE A C 1
ATOM 716 O O . ILE A 1 99 ? 1.337 -5.012 -5.248 1.00 90.31 99 ILE A O 1
ATOM 720 N N . PHE A 1 100 ? -0.279 -3.496 -5.481 1.00 94.56 100 PHE A N 1
ATOM 721 C CA . PHE A 1 100 ? 0.504 -2.519 -6.238 1.00 94.56 100 PHE A CA 1
ATOM 722 C C . PHE A 1 100 ? 1.222 -1.536 -5.311 1.00 94.56 100 PHE A C 1
ATOM 724 O O . PHE A 1 100 ? 0.582 -0.673 -4.720 1.00 94.56 100 PHE A O 1
ATOM 731 N N . PHE A 1 101 ? 2.550 -1.635 -5.240 1.00 94.19 101 PHE A N 1
ATOM 732 C CA . PHE A 1 101 ? 3.379 -0.720 -4.459 1.00 94.19 101 PHE A CA 1
ATOM 733 C C . PHE A 1 101 ? 4.759 -0.475 -5.094 1.00 94.19 101 PHE A C 1
ATOM 735 O O . PHE A 1 101 ? 5.250 -1.284 -5.894 1.00 94.19 101 PHE A O 1
ATOM 742 N N . PHE A 1 102 ? 5.378 0.658 -4.754 1.00 93.31 102 PHE A N 1
ATOM 743 C CA . PHE A 1 102 ? 6.600 1.160 -5.393 1.00 93.31 102 PHE A CA 1
ATOM 744 C C . PHE A 1 102 ? 7.880 0.411 -5.023 1.00 93.31 102 PHE A C 1
ATOM 746 O O . PHE A 1 102 ? 8.837 0.457 -5.792 1.00 93.31 102 PHE A O 1
ATOM 753 N N . SER A 1 103 ? 7.919 -0.298 -3.895 1.00 89.88 103 SER A N 1
ATOM 754 C CA . SER A 1 103 ? 9.124 -1.028 -3.485 1.00 89.88 103 SER A CA 1
ATOM 755 C C . SER A 1 103 ? 9.331 -2.388 -4.165 1.00 89.88 103 SER A C 1
ATOM 757 O O . SER A 1 103 ? 10.435 -2.923 -4.080 1.00 89.88 103 SER A O 1
ATOM 759 N N . ALA A 1 104 ? 8.327 -2.949 -4.860 1.00 90.19 104 ALA A N 1
ATOM 760 C CA . ALA A 1 104 ? 8.514 -4.184 -5.634 1.00 90.19 104 ALA A CA 1
ATOM 761 C C . ALA A 1 104 ? 7.568 -4.335 -6.837 1.00 90.19 104 ALA A C 1
ATOM 763 O O . ALA A 1 104 ? 8.040 -4.378 -7.973 1.00 90.19 104 ALA A O 1
ATOM 764 N N . THR A 1 105 ? 6.246 -4.416 -6.623 1.00 92.19 105 THR A N 1
ATOM 765 C CA . THR A 1 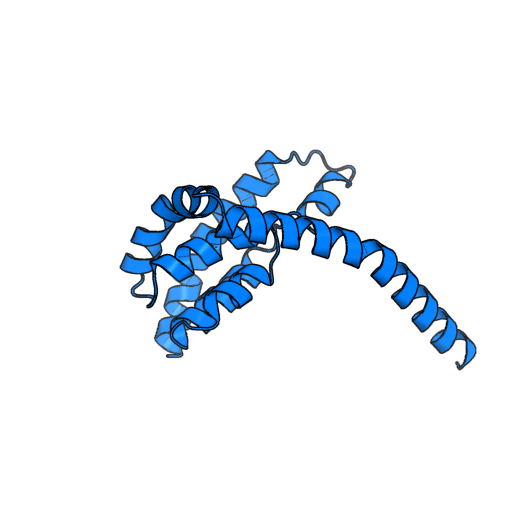105 ? 5.305 -4.828 -7.686 1.00 92.19 105 THR A CA 1
ATOM 766 C C . THR A 1 105 ? 5.275 -3.862 -8.868 1.00 92.19 105 THR A C 1
ATOM 768 O O . THR A 1 105 ? 5.267 -4.306 -10.015 1.00 92.19 105 THR A O 1
ATOM 771 N N . ILE A 1 106 ? 5.260 -2.547 -8.620 1.00 94.25 106 ILE A N 1
ATOM 772 C CA . ILE A 1 106 ? 5.189 -1.552 -9.701 1.00 94.25 106 ILE A CA 1
ATOM 773 C C . ILE A 1 106 ? 6.461 -1.584 -10.568 1.00 94.25 106 ILE A C 1
ATOM 775 O O . ILE A 1 106 ? 6.318 -1.774 -11.777 1.00 94.25 106 ILE A O 1
ATOM 779 N N . PRO A 1 107 ? 7.689 -1.461 -10.016 1.00 91.62 107 PRO A N 1
ATOM 780 C CA . PRO A 1 107 ? 8.912 -1.590 -10.812 1.00 91.62 107 PRO A CA 1
ATOM 781 C C . PRO A 1 107 ? 9.010 -2.918 -11.563 1.00 91.62 107 PRO A C 1
ATOM 783 O O . PRO A 1 107 ? 9.398 -2.927 -12.730 1.00 91.62 107 PRO A O 1
ATOM 786 N N . LEU A 1 108 ? 8.611 -4.026 -10.923 1.00 91.19 108 LEU A N 1
ATOM 787 C CA . LEU A 1 108 ? 8.611 -5.343 -11.553 1.00 91.19 108 LEU A CA 1
ATOM 788 C C . LEU A 1 108 ? 7.728 -5.351 -12.803 1.00 91.19 108 LEU A C 1
ATOM 790 O O . LEU A 1 108 ? 8.202 -5.726 -13.870 1.00 91.19 108 LEU A O 1
ATOM 794 N N . LEU A 1 109 ? 6.481 -4.883 -12.702 1.00 92.19 109 LEU A N 1
ATOM 795 C CA . LEU A 1 109 ? 5.556 -4.835 -13.839 1.00 92.19 109 LEU A CA 1
ATOM 796 C C . LEU A 1 109 ? 6.046 -3.929 -14.971 1.00 92.19 109 LEU A C 1
ATOM 798 O O . LEU A 1 109 ? 5.848 -4.264 -16.135 1.00 92.19 109 LEU A O 1
ATOM 802 N N . LEU A 1 110 ? 6.691 -2.809 -14.639 1.00 92.75 110 LEU A N 1
ATOM 803 C CA . LEU A 1 110 ? 7.255 -1.884 -15.628 1.00 92.75 110 LEU A CA 1
ATOM 804 C C . LEU A 1 110 ? 8.515 -2.430 -16.316 1.00 92.75 110 LEU A C 1
ATOM 806 O O . LEU A 1 110 ? 8.877 -1.938 -17.380 1.00 92.75 110 LEU A O 1
ATOM 810 N N . SER A 1 111 ? 9.182 -3.425 -15.723 1.00 89.88 111 SER A N 1
ATOM 811 C CA . SER A 1 111 ? 10.341 -4.101 -16.324 1.00 89.88 111 SER A CA 1
ATOM 812 C C . SER A 1 111 ? 9.966 -5.224 -17.296 1.00 89.88 111 SER A C 1
ATOM 814 O O . SER A 1 111 ? 10.820 -5.693 -18.046 1.00 89.88 111 SER A O 1
ATOM 816 N N . LEU A 1 112 ? 8.705 -5.669 -17.285 1.00 92.00 112 LEU A N 1
ATOM 817 C CA . LEU A 1 112 ? 8.217 -6.698 -18.198 1.00 92.00 112 LEU A CA 1
ATOM 818 C C . LEU A 1 112 ? 8.074 -6.123 -19.611 1.00 92.00 112 LEU A C 1
ATOM 820 O O . LEU A 1 112 ? 7.690 -4.971 -19.783 1.00 92.00 112 LEU A O 1
ATOM 824 N N . GLU A 1 113 ? 8.257 -6.958 -20.634 1.00 89.38 113 GLU A N 1
ATOM 825 C CA . GLU A 1 113 ? 8.068 -6.598 -22.055 1.00 89.38 113 GLU A CA 1
ATOM 826 C C . GLU A 1 113 ? 6.594 -6.325 -22.441 1.00 89.38 113 GLU A C 1
ATOM 828 O O . GLU A 1 113 ? 6.235 -6.226 -23.614 1.00 89.38 113 GLU A O 1
ATOM 833 N N . LEU A 1 114 ? 5.711 -6.205 -21.450 1.00 89.00 114 LEU A N 1
ATOM 834 C CA . LEU A 1 114 ? 4.310 -5.853 -21.626 1.00 89.00 114 LEU A CA 1
ATOM 835 C C . LEU A 1 114 ? 4.176 -4.326 -21.768 1.00 89.00 114 LEU A C 1
ATOM 837 O O . LEU A 1 114 ? 4.882 -3.584 -21.088 1.00 89.00 114 LEU A O 1
ATOM 841 N N . PRO A 1 115 ? 3.222 -3.812 -22.566 1.00 89.69 115 PRO A N 1
ATOM 842 C CA . PRO A 1 115 ? 2.994 -2.373 -22.738 1.00 89.69 115 PRO A CA 1
ATOM 843 C C . PRO A 1 115 ? 2.282 -1.735 -21.522 1.00 89.69 115 PRO A C 1
ATOM 845 O O . PRO A 1 115 ? 1.273 -1.034 -21.654 1.00 89.69 115 PRO A O 1
ATOM 848 N N . VAL A 1 116 ? 2.779 -1.987 -20.308 1.00 92.81 116 VAL A N 1
ATOM 849 C CA . VAL A 1 116 ? 2.249 -1.446 -19.052 1.00 92.81 116 VAL A CA 1
ATOM 850 C C . VAL A 1 116 ? 2.910 -0.101 -18.763 1.00 92.81 116 VAL A C 1
ATOM 852 O O . VAL A 1 116 ? 4.129 0.019 -18.708 1.00 92.81 116 VAL A O 1
ATOM 855 N N . LYS A 1 117 ? 2.093 0.936 -18.563 1.00 94.56 117 LYS A N 1
ATOM 856 C CA . LYS A 1 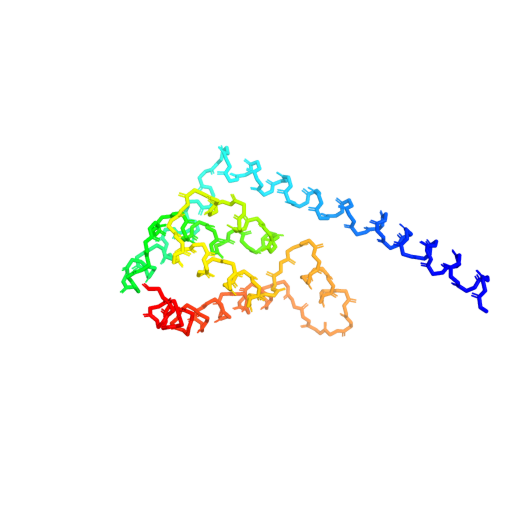117 ? 2.541 2.277 -18.167 1.00 94.56 117 LYS A CA 1
ATOM 857 C C . LYS A 1 117 ? 2.321 2.473 -16.671 1.00 94.56 117 LYS A C 1
ATOM 859 O O . LYS A 1 117 ? 1.384 1.904 -16.115 1.00 94.56 117 LYS A O 1
ATOM 864 N N . LEU A 1 118 ? 3.095 3.364 -16.045 1.00 94.75 118 LEU A N 1
ATOM 865 C CA . LEU A 1 118 ? 2.944 3.694 -14.619 1.00 94.75 118 LEU A CA 1
ATOM 866 C C . LEU A 1 118 ? 1.497 4.066 -14.255 1.00 94.75 118 LEU A C 1
ATOM 868 O O . LEU A 1 118 ? 0.969 3.585 -13.258 1.00 94.75 118 LEU A O 1
ATOM 872 N N . TRP A 1 119 ? 0.824 4.854 -15.097 1.00 95.19 119 TRP A N 1
ATOM 873 C CA . TRP A 1 119 ? -0.573 5.234 -14.872 1.00 95.19 119 TRP A CA 1
ATOM 874 C C . TRP A 1 119 ? -1.533 4.032 -14.819 1.00 95.19 119 TRP A C 1
ATOM 876 O O . TRP A 1 119 ? -2.490 4.066 -14.054 1.00 95.19 119 TRP A O 1
ATOM 886 N N . HIS A 1 120 ? -1.266 2.939 -15.548 1.00 95.31 120 HIS A N 1
ATOM 887 C CA . HIS A 1 120 ? -2.078 1.721 -15.436 1.00 95.31 120 HIS A CA 1
ATOM 888 C C . HIS A 1 120 ? -1.972 1.118 -14.030 1.00 95.31 120 HIS A C 1
ATOM 890 O O . HIS A 1 120 ? -2.986 0.735 -13.456 1.00 95.31 120 HIS A O 1
ATOM 896 N N . CYS A 1 121 ? -0.769 1.085 -13.449 1.00 95.19 121 CYS A N 1
ATOM 897 C CA . CYS A 1 121 ? -0.558 0.608 -12.083 1.00 95.19 121 CYS A CA 1
ATOM 898 C C . CYS A 1 121 ? -1.295 1.479 -11.056 1.00 95.19 121 CYS A C 1
ATOM 900 O O . CYS A 1 121 ? -1.921 0.943 -10.146 1.00 95.19 121 CYS A O 1
ATOM 902 N N . LEU A 1 122 ? -1.267 2.806 -11.227 1.00 95.25 122 LEU A N 1
ATOM 903 C CA . LEU A 1 122 ? -1.973 3.739 -10.341 1.00 95.25 122 LEU A CA 1
ATOM 904 C C . LEU A 1 122 ? -3.496 3.565 -10.428 1.00 95.25 122 LEU A C 1
ATOM 906 O O . LEU A 1 122 ? -4.169 3.482 -9.403 1.00 95.25 122 LEU A O 1
ATOM 910 N N . VAL A 1 123 ? -4.041 3.433 -11.640 1.00 96.06 123 VAL A N 1
ATOM 911 C CA . VAL A 1 123 ? -5.473 3.160 -11.846 1.00 96.06 123 VAL A CA 1
ATOM 912 C C . VAL A 1 123 ? -5.870 1.818 -11.234 1.00 96.06 123 VAL A C 1
ATOM 914 O O . VAL A 1 123 ? -6.903 1.734 -10.575 1.00 96.06 123 VAL A O 1
ATOM 917 N N . LEU A 1 124 ? -5.050 0.775 -11.402 1.00 95.19 124 LEU A N 1
ATOM 918 C CA . LEU A 1 124 ? -5.309 -0.535 -10.804 1.00 95.19 124 LEU A CA 1
ATOM 919 C C . LEU A 1 124 ? -5.246 -0.494 -9.278 1.00 95.19 124 LEU A C 1
ATOM 921 O O . LEU A 1 124 ? -6.091 -1.113 -8.639 1.00 95.19 124 LEU A O 1
ATOM 925 N N . PHE A 1 125 ? -4.310 0.252 -8.690 1.00 95.75 125 PHE A N 1
ATOM 926 C CA . PHE A 1 125 ? -4.260 0.464 -7.244 1.00 95.75 125 PHE A CA 1
ATOM 927 C C . PHE A 1 125 ? -5.564 1.091 -6.732 1.00 95.75 125 PHE A C 1
ATOM 929 O O . PHE A 1 125 ? -6.189 0.553 -5.816 1.00 95.75 125 PHE A O 1
ATOM 936 N N . VAL A 1 126 ? -6.029 2.172 -7.368 1.00 95.19 126 VAL A N 1
ATOM 937 C CA . VAL A 1 126 ? -7.285 2.842 -6.991 1.00 95.19 126 VAL A CA 1
ATOM 938 C C . VAL A 1 126 ? -8.482 1.911 -7.180 1.00 95.19 126 VAL A C 1
ATOM 940 O O . VAL A 1 126 ? -9.272 1.743 -6.257 1.00 95.19 126 VAL A O 1
ATOM 943 N N . LEU A 1 127 ? -8.599 1.245 -8.331 1.00 96.00 127 LEU A N 1
ATOM 944 C CA . LEU A 1 127 ? -9.706 0.329 -8.615 1.00 96.00 127 LEU A CA 1
ATOM 945 C C . LEU A 1 127 ? -9.749 -0.840 -7.623 1.00 96.00 127 LEU A C 1
ATOM 947 O O . LEU A 1 127 ? -10.811 -1.156 -7.090 1.00 96.00 127 LEU A O 1
ATOM 951 N N . ARG A 1 128 ? -8.598 -1.466 -7.341 1.00 95.81 128 ARG A N 1
ATOM 952 C CA . ARG A 1 128 ? -8.501 -2.553 -6.355 1.00 95.81 128 ARG A CA 1
ATOM 953 C C . ARG A 1 128 ? -8.864 -2.068 -4.961 1.00 95.81 128 ARG A C 1
ATOM 955 O O . ARG A 1 128 ? -9.543 -2.795 -4.249 1.00 95.81 128 ARG A O 1
ATOM 962 N N . THR A 1 129 ? -8.473 -0.846 -4.601 1.00 96.00 129 THR A N 1
ATOM 963 C CA . THR A 1 129 ? -8.872 -0.220 -3.336 1.00 96.00 129 THR A CA 1
ATOM 964 C C . THR A 1 129 ? -10.387 -0.059 -3.281 1.00 96.00 129 THR A C 1
ATOM 966 O O . THR A 1 129 ? -11.013 -0.579 -2.368 1.00 96.00 129 THR A O 1
ATOM 969 N N . LEU A 1 130 ? -10.999 0.562 -4.294 1.00 95.50 130 LEU A N 1
ATOM 970 C CA . LEU A 1 130 ? -12.448 0.789 -4.348 1.00 95.50 130 LEU A CA 1
ATOM 971 C C . LEU A 1 130 ? -13.263 -0.507 -4.266 1.00 95.50 130 LEU A C 1
ATOM 973 O O . LEU A 1 130 ? -14.306 -0.522 -3.621 1.00 95.50 130 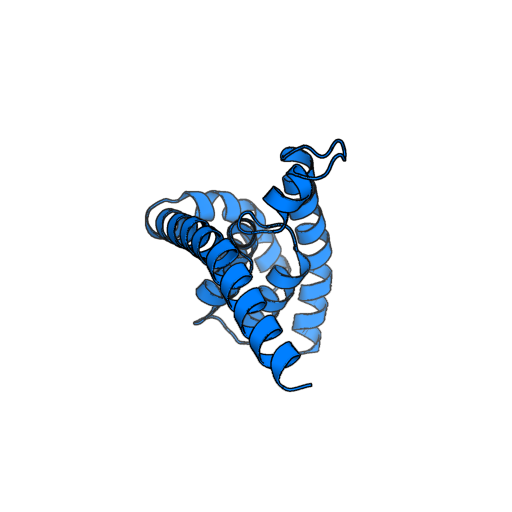LEU A O 1
ATOM 977 N N . ILE A 1 131 ? -12.791 -1.591 -4.890 1.00 96.38 131 ILE A N 1
ATOM 978 C CA . ILE A 1 131 ? -13.436 -2.910 -4.808 1.00 96.38 131 ILE A CA 1
ATOM 979 C C . ILE A 1 131 ? -13.211 -3.548 -3.430 1.00 96.38 131 ILE A C 1
ATOM 981 O O . ILE A 1 131 ? -14.125 -4.159 -2.878 1.00 96.38 131 ILE A O 1
ATOM 985 N N . ALA A 1 132 ? -12.010 -3.415 -2.864 1.00 97.00 132 ALA A N 1
ATOM 986 C CA . ALA A 1 132 ? -11.663 -4.013 -1.581 1.00 97.00 132 ALA A CA 1
ATOM 987 C C . ALA A 1 132 ? -12.386 -3.345 -0.405 1.00 97.00 132 ALA A C 1
ATOM 989 O O . ALA A 1 132 ? -12.823 -4.052 0.495 1.00 97.00 132 ALA A O 1
ATOM 990 N N . LEU A 1 133 ? -12.561 -2.019 -0.417 1.00 96.88 133 LEU A N 1
ATOM 991 C CA . LEU A 1 133 ? -13.195 -1.266 0.672 1.00 96.88 133 LEU A CA 1
ATOM 992 C C . LEU A 1 133 ? -14.543 -1.861 1.139 1.00 96.88 133 LEU A C 1
ATOM 994 O O . LEU A 1 133 ? -14.644 -2.184 2.321 1.00 96.88 133 LEU A O 1
ATOM 998 N N . PRO A 1 134 ? -15.564 -2.069 0.280 1.00 96.56 134 PRO A N 1
ATOM 999 C CA . PRO A 1 134 ? -16.844 -2.626 0.720 1.00 96.56 134 PRO A CA 1
ATOM 1000 C C . PRO A 1 134 ? -16.745 -4.098 1.139 1.00 96.56 134 PRO A C 1
ATOM 1002 O O . PRO A 1 134 ? -17.390 -4.504 2.103 1.00 96.56 134 PRO A O 1
ATOM 1005 N N . VAL A 1 135 ? -15.931 -4.900 0.444 1.00 97.75 135 VAL A N 1
ATOM 1006 C CA . VAL A 1 135 ? -15.761 -6.332 0.750 1.00 97.75 135 VAL A CA 1
ATOM 1007 C C . VAL A 1 135 ? -15.097 -6.514 2.113 1.00 97.75 135 VAL A C 1
ATOM 1009 O O . VAL A 1 135 ? -15.547 -7.321 2.925 1.00 97.75 135 VAL A O 1
ATOM 1012 N N . LEU A 1 136 ? -14.048 -5.740 2.377 1.00 97.81 136 LEU A N 1
ATOM 1013 C CA . LEU A 1 136 ? -13.323 -5.781 3.638 1.00 97.81 136 LEU A CA 1
ATOM 1014 C C . LEU A 1 136 ? -14.113 -5.130 4.763 1.00 97.81 136 LEU A C 1
ATOM 1016 O O . LEU A 1 136 ? -14.059 -5.635 5.872 1.00 97.81 136 LEU A O 1
ATOM 1020 N N . ALA A 1 137 ? -14.892 -4.080 4.497 1.00 97.69 137 ALA A N 1
ATOM 1021 C CA . ALA A 1 137 ? -15.748 -3.486 5.520 1.00 97.69 137 ALA A CA 1
ATOM 1022 C C . ALA A 1 137 ? -16.806 -4.485 5.988 1.00 97.69 137 ALA A C 1
ATOM 1024 O O . ALA A 1 137 ? -16.987 -4.668 7.189 1.00 97.69 137 ALA A O 1
ATOM 1025 N N . LEU A 1 138 ? -17.440 -5.195 5.048 1.00 97.81 138 LEU A N 1
ATOM 1026 C CA . LEU A 1 138 ? -18.354 -6.284 5.379 1.00 97.81 138 LEU A CA 1
ATOM 1027 C C . LEU A 1 138 ? -17.653 -7.362 6.214 1.00 97.81 138 LEU A C 1
ATOM 1029 O O . LEU A 1 138 ? -18.179 -7.766 7.244 1.00 97.81 138 LEU A O 1
ATOM 1033 N N . ALA A 1 139 ? -16.462 -7.806 5.802 1.00 97.88 139 ALA A N 1
ATOM 1034 C CA . ALA A 1 139 ? -15.699 -8.793 6.562 1.00 97.88 139 ALA A CA 1
ATOM 1035 C C . ALA A 1 139 ? -15.340 -8.297 7.975 1.00 97.88 139 ALA A C 1
ATOM 1037 O O . ALA A 1 139 ? -15.442 -9.067 8.924 1.00 97.88 139 ALA A O 1
ATOM 1038 N N . THR A 1 140 ? -14.974 -7.022 8.130 1.00 97.88 140 THR A N 1
ATOM 1039 C CA . THR A 1 140 ? -14.664 -6.417 9.430 1.00 97.88 140 THR A CA 1
ATOM 1040 C C . THR A 1 140 ? -15.873 -6.453 10.361 1.00 97.88 140 THR A C 1
ATOM 1042 O O . THR A 1 140 ? -15.735 -6.957 11.468 1.00 97.88 140 THR A O 1
ATOM 1045 N N . HIS A 1 141 ? -17.052 -6.015 9.903 1.00 97.06 141 HIS A N 1
ATOM 1046 C CA . HIS A 1 141 ? -18.291 -6.015 10.707 1.00 97.06 141 HIS A CA 1
ATOM 1047 C C . HIS A 1 141 ? -18.824 -7.413 11.036 1.00 97.06 141 HIS A C 1
ATOM 1049 O O . HIS A 1 141 ? -19.618 -7.581 11.956 1.00 97.06 141 HIS A O 1
ATOM 1055 N N . LEU A 1 142 ? -18.449 -8.428 10.254 1.00 97.44 142 LEU A N 1
ATOM 1056 C CA . LEU A 1 142 ? -18.819 -9.817 10.537 1.00 97.44 142 LEU A CA 1
ATOM 1057 C C . LEU A 1 142 ? -17.917 -10.464 11.595 1.00 97.44 142 LEU A C 1
ATOM 1059 O O . LEU A 1 142 ? -18.322 -11.448 12.212 1.00 97.44 142 LEU A O 1
ATOM 1063 N N . LEU A 1 143 ? -16.693 -9.962 11.765 1.00 96.88 143 LEU A N 1
ATOM 1064 C CA . LEU A 1 143 ? -15.673 -10.562 12.627 1.00 96.88 143 LEU A CA 1
ATOM 1065 C C . LEU A 1 143 ? -15.462 -9.804 13.947 1.00 96.88 143 LEU A C 1
ATOM 1067 O O . LEU A 1 143 ? -14.968 -10.414 14.898 1.00 96.88 143 LEU A O 1
ATOM 1071 N N . PHE A 1 144 ? -15.815 -8.516 14.009 1.00 93.56 144 PHE A N 1
ATOM 1072 C CA . PHE A 1 144 ? -15.599 -7.613 15.146 1.00 93.56 144 PHE A CA 1
ATOM 1073 C C . PHE A 1 144 ? -16.825 -6.735 15.390 1.00 93.56 144 PHE A C 1
ATOM 1075 O O . PHE A 1 144 ? -17.067 -6.423 16.577 1.00 93.56 144 PHE A O 1
#

pLDDT: mean 93.61, std 5.19, range [59.69, 97.88]

Foldseek 3Di:
DVVVVVVVVVVVVVVCVVQVVLLCVLVVVLVCCVVPHCVLVVQLVVVLVVQVVLVQPPSSLLSSLLRSLQSPLCVSLVSCVPPDPLSSQLSNQNSVQLQHHRSPDLVPVVPDPDPDDSVNSVVSSVVSNVVSSNVSSVVSVVVD

Sequence (144 aa):
MPRESGRGLLDGLRLAMLVVPAILSVGVAAILIANHTPVFEWLAAPVEPVISLLGIPDSTVVAQSAVIGISEMFLPALLAVDTALAAKFFVAALSLTQIFFFSATIPLLLSLELPVKLWHCLVLFVLRTLIALPVLALATHLLF

Secondary structure (DSSP, 8-state):
-HHHHHHHHHHHHHHHHHHHHHHHHHHHHHHHHHHHSTHHHHHHTTTHHHHHHTT-SSHHHHHHHHHHTTT-SSHHHHHTTTS-HHHHHHHHHHHHHH---TTTHHHHHHHSSS---HHHHHHHHHHHHHHHHHHHHHHHHHH-

Radius of gyration: 17.34 Å; chains: 1; bounding box: 45×50×41 Å